Protein AF-A0A0S8C1G3-F1 (afdb_monomer_lite)

Sequence (105 aa):
MTKSVTSNRAFAAAYAGARHYGVEIFAPETTNALMGTLLVYDLCSNSSVANPEVPLSNPLELFMSGANHGGLWRSPLKIRSVLEIAALRGVVSESLRPRRDIVPP

Secondary structure (DSSP, 8-state):
--HHHHTSHHHHHHHHHHGGGT-----HHHHHHHHHHHHHHHHH-TT-TTSTTS--SSTTHHHHHT---TTGGG-SS-HHHHHHHHHHHHHHHHHTS--------

Foldseek 3Di:
DDPVQCVDLLSVQLQLLVVVQQAHDDDPVRVCVLVVVLVCCLVPPPQDPNNPVHDDPDPCVNVVVSDPGRRQVVGPDDCVVCRNVSSVVSVVVVVPPPPPDDDDD

Radius of gyration: 18.58 Å; chains: 1; bounding box: 36×33×57 Å

pLDDT: mean 85.36, std 10.01, range [48.84, 97.25]

Structure (mmCIF, N/CA/C/O backbone):
data_AF-A0A0S8C1G3-F1
#
_entry.id   AF-A0A0S8C1G3-F1
#
loop_
_atom_site.group_PDB
_atom_site.id
_atom_site.type_symbol
_atom_site.label_atom_id
_atom_site.label_alt_id
_atom_site.label_comp_id
_atom_site.label_asym_id
_atom_site.label_entity_id
_atom_site.label_seq_id
_atom_site.pdbx_PDB_ins_code
_atom_site.Cartn_x
_atom_site.Cartn_y
_atom_site.Cartn_z
_atom_site.occupancy
_atom_site.B_iso_or_equiv
_atom_site.auth_seq_id
_atom_site.auth_comp_id
_atom_site.auth_asym_id
_atom_site.auth_atom_id
_atom_site.pdbx_PDB_model_num
ATOM 1 N N . MET A 1 1 ? 1.394 9.052 -6.218 1.00 59.75 1 MET A N 1
ATOM 2 C CA . MET A 1 1 ? 2.768 9.607 -6.157 1.00 59.75 1 MET A CA 1
ATOM 3 C C . MET A 1 1 ? 2.749 11.121 -6.110 1.00 59.75 1 MET A C 1
ATOM 5 O O . MET A 1 1 ? 1.909 11.730 -6.751 1.00 59.75 1 MET A O 1
ATOM 9 N N . THR A 1 2 ? 3.649 11.745 -5.357 1.00 75.44 2 THR A N 1
ATOM 10 C CA . THR A 1 2 ? 3.725 13.212 -5.309 1.00 75.44 2 THR A CA 1
ATOM 11 C C . THR A 1 2 ? 4.583 13.744 -6.455 1.00 75.44 2 THR A C 1
ATOM 13 O O . THR A 1 2 ? 5.503 13.068 -6.919 1.00 75.44 2 THR A O 1
ATOM 16 N N . LYS A 1 3 ? 4.321 14.986 -6.881 1.00 73.94 3 LYS A N 1
ATOM 17 C CA . LYS A 1 3 ? 5.054 15.659 -7.969 1.00 73.94 3 LYS A CA 1
ATOM 18 C C . LYS A 1 3 ? 6.574 15.690 -7.745 1.00 73.94 3 LYS A C 1
ATOM 20 O O . LYS A 1 3 ? 7.336 15.624 -8.702 1.00 73.94 3 LYS A O 1
ATOM 25 N N . SER A 1 4 ? 6.998 15.761 -6.481 1.00 76.38 4 SER A N 1
ATOM 26 C CA . SER A 1 4 ? 8.407 15.734 -6.063 1.00 76.38 4 SER A CA 1
ATOM 27 C C . SER A 1 4 ? 9.094 14.393 -6.354 1.00 76.38 4 SER A C 1
ATOM 29 O O . SER A 1 4 ? 10.263 14.349 -6.719 1.00 76.38 4 SER A O 1
ATOM 31 N N . VAL A 1 5 ? 8.361 13.284 -6.236 1.00 75.31 5 VAL A N 1
ATOM 32 C CA . VAL A 1 5 ? 8.903 11.941 -6.477 1.00 75.31 5 VAL A CA 1
ATOM 33 C C . VAL A 1 5 ? 8.930 11.629 -7.973 1.00 75.31 5 VAL A C 1
ATOM 35 O O . VAL A 1 5 ? 9.908 11.082 -8.476 1.00 75.31 5 VAL A O 1
ATOM 38 N N . THR A 1 6 ? 7.883 12.013 -8.707 1.00 72.88 6 THR A N 1
ATOM 39 C CA . THR A 1 6 ? 7.781 11.743 -10.149 1.00 72.88 6 THR A CA 1
ATOM 40 C C . THR A 1 6 ? 8.680 12.632 -11.007 1.00 72.88 6 THR A C 1
ATOM 42 O O . THR A 1 6 ? 8.956 12.276 -12.147 1.00 72.88 6 THR A O 1
ATOM 45 N N . SER A 1 7 ? 9.146 13.780 -10.501 1.00 79.94 7 SER A N 1
ATOM 46 C CA . S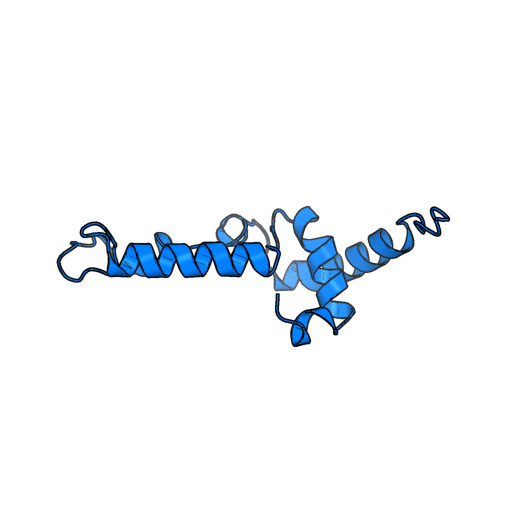ER A 1 7 ? 10.093 14.643 -11.227 1.00 79.94 7 SER A CA 1
ATOM 47 C C . SER A 1 7 ? 11.499 14.039 -11.320 1.00 79.94 7 SER A C 1
ATOM 49 O O . SER A 1 7 ? 12.286 14.429 -12.184 1.00 79.94 7 SER A O 1
ATOM 51 N N . ASN A 1 8 ? 11.819 13.061 -10.470 1.00 83.81 8 ASN A N 1
ATOM 52 C CA . ASN A 1 8 ? 13.065 12.319 -10.547 1.00 83.81 8 ASN A CA 1
ATOM 53 C C . ASN A 1 8 ? 12.928 11.146 -11.531 1.00 83.81 8 ASN A C 1
ATOM 55 O O . ASN A 1 8 ? 12.243 10.153 -11.270 1.00 83.81 8 ASN A O 1
ATOM 59 N N . ARG A 1 9 ? 13.648 11.244 -12.652 1.00 81.94 9 ARG A N 1
ATOM 60 C CA . ARG A 1 9 ? 13.634 10.250 -13.735 1.00 81.94 9 ARG A CA 1
ATOM 61 C C . ARG A 1 9 ? 14.041 8.844 -13.285 1.00 81.94 9 ARG A C 1
ATOM 63 O O . ARG A 1 9 ? 13.506 7.875 -13.812 1.00 81.94 9 ARG A O 1
ATOM 70 N N . ALA A 1 10 ? 14.949 8.716 -12.314 1.00 81.56 10 ALA A N 1
ATOM 71 C CA . ALA A 1 10 ? 15.378 7.411 -11.813 1.00 81.56 10 ALA A CA 1
ATOM 72 C C . ALA A 1 10 ? 14.242 6.699 -11.066 1.00 81.56 10 ALA A C 1
ATOM 74 O O . ALA A 1 10 ? 13.997 5.514 -11.288 1.00 81.56 10 ALA A O 1
ATOM 75 N N . PHE A 1 11 ? 13.501 7.436 -10.233 1.00 81.62 11 PHE A N 1
ATOM 76 C CA . PHE A 1 11 ? 12.331 6.890 -9.550 1.00 81.62 11 PHE A CA 1
ATOM 77 C C . PHE A 1 11 ? 11.206 6.572 -10.537 1.00 81.62 11 PHE A C 1
ATOM 79 O O . PHE A 1 11 ? 10.657 5.475 -10.478 1.00 81.62 11 PHE A O 1
ATOM 86 N N . ALA A 1 12 ? 10.926 7.459 -11.498 1.00 82.94 12 ALA A N 1
ATOM 87 C CA . ALA A 1 12 ? 9.938 7.201 -12.547 1.00 82.94 12 ALA A CA 1
ATOM 88 C C . ALA A 1 12 ? 10.223 5.893 -13.313 1.00 82.94 12 ALA A C 1
ATOM 90 O O . ALA A 1 12 ? 9.332 5.053 -13.455 1.00 82.94 12 ALA A O 1
ATOM 91 N N . ALA A 1 13 ? 11.477 5.674 -13.721 1.00 84.12 13 ALA A N 1
ATOM 92 C CA . ALA A 1 13 ? 11.886 4.447 -14.396 1.00 84.12 13 ALA A CA 1
ATOM 93 C C . ALA A 1 13 ? 11.756 3.208 -13.491 1.00 84.12 13 ALA A C 1
ATOM 95 O O . ALA A 1 13 ? 11.227 2.181 -13.916 1.00 84.12 13 ALA A O 1
ATOM 96 N N . ALA A 1 14 ? 12.173 3.301 -12.225 1.00 83.12 14 ALA A N 1
ATOM 97 C CA . ALA A 1 14 ? 12.021 2.204 -11.268 1.00 83.12 14 ALA A CA 1
ATOM 98 C C . ALA A 1 14 ? 10.552 1.781 -11.100 1.00 83.12 14 ALA A C 1
ATOM 100 O O . ALA A 1 14 ? 10.244 0.588 -11.074 1.00 83.12 14 ALA A O 1
ATOM 101 N N . TYR A 1 15 ? 9.631 2.745 -11.050 1.00 84.56 15 TYR A N 1
ATOM 102 C CA . TYR A 1 15 ? 8.199 2.469 -10.957 1.00 84.56 15 TYR A CA 1
ATOM 103 C C . TYR A 1 15 ? 7.626 1.852 -12.230 1.00 84.56 15 TYR A C 1
ATOM 105 O O . TYR A 1 15 ? 6.823 0.922 -12.138 1.00 84.56 15 TYR A O 1
ATOM 113 N N . ALA A 1 16 ? 8.073 2.299 -13.406 1.00 83.88 16 ALA A N 1
ATOM 114 C CA . ALA A 1 16 ? 7.690 1.684 -14.675 1.00 83.88 16 ALA A CA 1
ATOM 115 C C . ALA A 1 16 ? 8.090 0.194 -14.736 1.00 83.88 16 ALA A C 1
ATOM 117 O O . ALA A 1 16 ? 7.336 -0.630 -15.256 1.00 83.88 16 ALA A O 1
ATOM 118 N N . GLY A 1 17 ? 9.239 -0.170 -14.154 1.00 85.00 17 GLY A N 1
ATOM 119 C CA . GLY A 1 17 ? 9.723 -1.552 -14.086 1.00 85.00 17 GLY A CA 1
ATOM 120 C C . GLY A 1 17 ? 9.108 -2.421 -12.979 1.00 85.00 17 GLY A C 1
ATOM 121 O O . GLY A 1 17 ? 9.169 -3.648 -13.072 1.00 85.00 17 GLY A O 1
ATOM 122 N N . ALA A 1 18 ? 8.496 -1.832 -11.947 1.00 86.19 18 ALA A N 1
ATOM 123 C CA . ALA A 1 18 ? 8.054 -2.544 -10.741 1.00 86.19 18 ALA A CA 1
ATOM 124 C C . ALA A 1 18 ? 7.011 -3.646 -11.012 1.00 86.19 18 ALA A C 1
ATOM 126 O O . ALA A 1 18 ? 7.070 -4.719 -10.405 1.00 86.19 18 ALA A O 1
ATOM 127 N N . ARG A 1 19 ? 6.120 -3.441 -11.994 1.00 84.94 19 ARG A N 1
ATOM 128 C CA . ARG A 1 19 ? 5.088 -4.427 -12.371 1.00 84.94 19 ARG A CA 1
ATOM 129 C C . ARG A 1 19 ? 5.668 -5.766 -12.826 1.00 84.94 19 ARG A C 1
ATOM 131 O O . ARG A 1 19 ? 5.030 -6.795 -12.633 1.00 84.94 19 ARG A O 1
ATOM 138 N N . HIS A 1 20 ? 6.880 -5.775 -13.386 1.00 85.94 20 HIS A N 1
ATOM 139 C CA . HIS A 1 20 ? 7.560 -7.013 -13.788 1.00 85.94 20 HIS A CA 1
ATOM 140 C C . HIS A 1 20 ? 7.958 -7.896 -12.599 1.00 85.94 20 HIS A C 1
ATOM 142 O O . HIS A 1 20 ? 8.195 -9.086 -12.773 1.00 85.94 20 HIS A O 1
ATOM 148 N N . TYR A 1 21 ? 8.005 -7.318 -11.400 1.00 87.50 21 TYR A N 1
ATOM 149 C CA . TYR A 1 21 ? 8.329 -8.002 -10.152 1.00 87.50 21 TYR A CA 1
ATOM 150 C C . TYR A 1 21 ? 7.087 -8.232 -9.278 1.00 87.50 21 TYR A C 1
ATOM 152 O O . TYR A 1 21 ? 7.213 -8.467 -8.081 1.00 87.50 21 TYR A O 1
ATOM 160 N N . GLY A 1 22 ? 5.884 -8.150 -9.862 1.00 86.56 22 GLY A N 1
ATOM 161 C CA . GLY A 1 22 ? 4.626 -8.368 -9.142 1.00 86.56 22 GLY A CA 1
ATOM 162 C C . GLY A 1 22 ? 4.249 -7.239 -8.181 1.00 86.56 22 GLY A C 1
ATOM 163 O O . GLY A 1 22 ? 3.395 -7.443 -7.321 1.00 86.56 22 GLY A O 1
ATOM 164 N N . VAL A 1 23 ? 4.878 -6.065 -8.317 1.00 89.50 23 VAL A N 1
ATOM 165 C CA . VAL A 1 23 ? 4.577 -4.883 -7.505 1.00 89.50 23 VAL A CA 1
ATOM 166 C C . VAL A 1 23 ? 3.772 -3.882 -8.324 1.00 89.50 23 VAL A C 1
ATOM 168 O O . VAL A 1 23 ? 4.205 -3.420 -9.381 1.00 89.50 23 VAL A O 1
ATOM 171 N N . GLU A 1 24 ? 2.600 -3.525 -7.818 1.00 89.56 24 GLU A N 1
ATOM 172 C CA . GLU A 1 24 ? 1.759 -2.479 -8.374 1.00 89.56 24 GLU A CA 1
ATOM 173 C C . GLU A 1 24 ? 2.076 -1.134 -7.729 1.00 89.56 24 GLU A C 1
ATOM 175 O O . GLU A 1 24 ? 2.105 -0.983 -6.508 1.00 89.56 24 GLU A O 1
ATOM 180 N N . ILE A 1 25 ? 2.299 -0.143 -8.586 1.00 88.69 25 ILE A N 1
ATOM 181 C CA . ILE A 1 25 ? 2.471 1.242 -8.184 1.00 88.69 25 ILE A CA 1
ATOM 182 C C . ILE A 1 25 ? 1.179 1.977 -8.511 1.00 88.69 25 ILE A C 1
ATOM 184 O O . ILE A 1 25 ? 0.860 2.187 -9.681 1.00 88.69 25 ILE A O 1
ATOM 188 N N . PHE A 1 26 ? 0.443 2.372 -7.476 1.00 89.38 26 PHE A N 1
ATOM 189 C CA . PHE A 1 26 ? -0.813 3.088 -7.648 1.00 89.38 26 PHE A CA 1
ATOM 190 C C . PHE A 1 26 ? -0.595 4.512 -8.166 1.00 89.38 26 PHE A C 1
ATOM 192 O O . PHE A 1 26 ? 0.337 5.226 -7.766 1.00 89.38 26 PHE A O 1
ATOM 199 N N . ALA A 1 27 ? -1.513 4.947 -9.030 1.00 87.88 27 ALA A N 1
ATOM 200 C CA . ALA A 1 27 ? -1.621 6.346 -9.402 1.00 87.88 27 ALA A CA 1
ATOM 201 C C . ALA A 1 27 ? -1.907 7.206 -8.150 1.00 87.88 27 ALA A C 1
ATOM 203 O O . ALA A 1 27 ? -2.526 6.720 -7.197 1.00 87.88 27 ALA A O 1
ATOM 204 N N . PRO A 1 28 ? -1.455 8.474 -8.113 1.00 87.81 28 PRO A N 1
ATOM 205 C CA . PRO A 1 28 ? -1.736 9.383 -7.000 1.00 87.81 28 PRO A CA 1
ATOM 206 C C . PRO A 1 28 ? -3.219 9.450 -6.625 1.00 87.81 28 PRO A C 1
ATOM 208 O O . PRO A 1 28 ? -3.554 9.404 -5.445 1.00 87.81 28 PRO A O 1
ATOM 211 N N . GLU A 1 29 ? -4.092 9.506 -7.624 1.00 91.19 29 GLU A N 1
ATOM 212 C CA . GLU A 1 29 ? -5.539 9.609 -7.464 1.00 91.19 29 GLU A CA 1
ATOM 213 C C . GLU A 1 29 ? -6.101 8.348 -6.801 1.00 91.19 29 GLU A C 1
ATOM 215 O O . GLU A 1 29 ? -6.913 8.441 -5.884 1.00 91.19 29 GLU A O 1
ATOM 220 N N . THR A 1 30 ? -5.602 7.171 -7.193 1.00 92.19 30 THR A N 1
ATOM 221 C CA . THR A 1 30 ? -5.972 5.887 -6.587 1.00 92.19 30 THR A CA 1
ATOM 222 C C . THR A 1 30 ? -5.549 5.822 -5.125 1.00 92.19 30 THR A C 1
ATOM 224 O O . THR A 1 30 ? -6.354 5.460 -4.276 1.00 92.19 30 THR A O 1
ATOM 227 N N . THR A 1 31 ? -4.308 6.204 -4.804 1.00 91.38 31 THR A N 1
ATOM 228 C CA . THR A 1 31 ? -3.844 6.242 -3.409 1.00 91.38 31 THR A CA 1
ATOM 229 C C . THR A 1 31 ? -4.676 7.216 -2.576 1.00 91.38 31 THR A C 1
ATOM 231 O O . THR A 1 31 ? -5.068 6.870 -1.469 1.00 91.38 31 THR A O 1
ATOM 234 N N . ASN A 1 32 ? -4.986 8.405 -3.100 1.00 93.44 32 ASN A N 1
ATOM 235 C CA . ASN A 1 32 ? -5.806 9.387 -2.388 1.00 93.44 32 ASN A CA 1
ATOM 236 C C . ASN A 1 32 ? -7.214 8.855 -2.108 1.00 93.44 32 ASN A C 1
ATOM 238 O O . ASN A 1 32 ? -7.703 9.000 -0.991 1.00 93.44 32 ASN A O 1
ATOM 242 N N . ALA A 1 33 ? -7.842 8.214 -3.098 1.00 95.50 33 ALA A N 1
ATOM 243 C CA . ALA A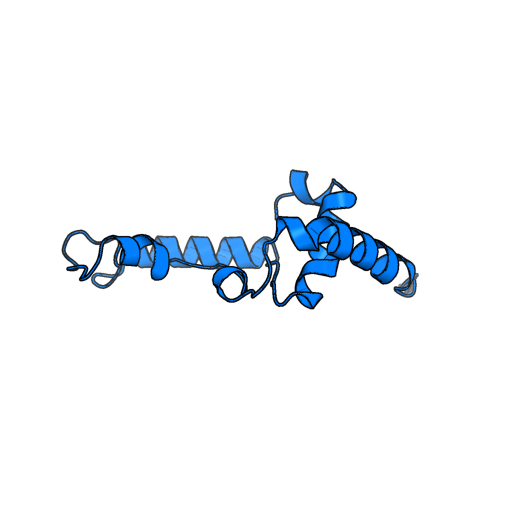 1 33 ? -9.144 7.585 -2.921 1.00 95.50 33 ALA A CA 1
ATOM 244 C C . ALA A 1 33 ? -9.083 6.473 -1.864 1.00 95.50 33 ALA A C 1
ATOM 246 O O . ALA A 1 33 ? -9.859 6.501 -0.918 1.00 95.50 33 ALA A O 1
ATOM 247 N N . LEU A 1 34 ? -8.115 5.554 -1.966 1.00 93.94 34 LEU A N 1
ATOM 248 C CA . LEU A 1 34 ? -7.948 4.455 -1.010 1.00 93.94 34 LEU A CA 1
ATOM 249 C C . LEU A 1 34 ? -7.730 4.959 0.420 1.00 93.94 34 LEU A C 1
ATOM 251 O O . LEU A 1 34 ? -8.416 4.512 1.334 1.00 93.94 34 LEU A O 1
ATOM 255 N N . MET A 1 35 ? -6.811 5.906 0.618 1.00 94.31 35 MET A N 1
ATOM 256 C CA . MET A 1 35 ? -6.506 6.438 1.949 1.00 94.31 35 MET A CA 1
ATOM 257 C C . MET A 1 35 ? -7.656 7.277 2.512 1.00 94.31 35 MET A C 1
ATOM 259 O O . MET A 1 35 ? -7.930 7.205 3.706 1.00 94.31 35 MET A O 1
ATOM 263 N N . GLY A 1 36 ? -8.352 8.042 1.667 1.00 96.19 36 GLY A N 1
ATOM 264 C CA . GLY A 1 36 ? -9.544 8.785 2.071 1.00 96.19 36 GLY A CA 1
ATOM 265 C C . GLY A 1 36 ? -10.687 7.857 2.481 1.00 96.19 36 GLY A C 1
ATOM 266 O O . GLY A 1 36 ? -11.304 8.064 3.521 1.00 96.19 36 GLY A O 1
ATOM 267 N N . THR A 1 37 ? -10.937 6.796 1.711 1.00 95.81 37 THR A N 1
ATOM 268 C CA . THR A 1 37 ? -11.940 5.784 2.056 1.00 95.81 37 THR A CA 1
ATOM 269 C C . THR A 1 37 ? -11.572 5.036 3.332 1.00 95.81 37 THR A C 1
ATOM 271 O O . THR A 1 37 ? -12.444 4.857 4.176 1.00 95.81 37 THR A O 1
ATOM 274 N N . LEU A 1 38 ? -10.305 4.645 3.509 1.00 94.81 38 LEU A N 1
ATOM 275 C CA . LEU A 1 38 ? -9.839 3.995 4.736 1.00 94.81 38 LEU A CA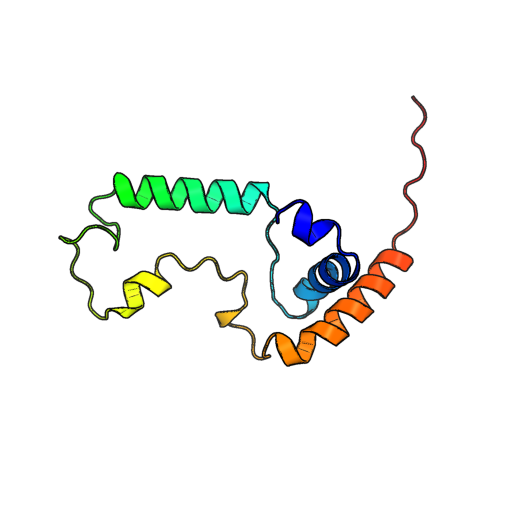 1
ATOM 276 C C . LEU A 1 38 ? -10.043 4.902 5.957 1.00 94.81 38 LEU A C 1
ATOM 278 O O . LEU A 1 38 ? -10.572 4.448 6.960 1.00 94.81 38 LEU A O 1
ATOM 282 N N . LEU A 1 39 ? -9.732 6.198 5.841 1.00 96.06 39 LEU A N 1
ATOM 283 C CA . LEU A 1 39 ? -9.983 7.167 6.909 1.00 96.06 39 LEU A CA 1
ATOM 284 C C . LEU A 1 39 ? -11.473 7.263 7.268 1.00 96.06 39 LEU A C 1
ATOM 286 O O . LEU A 1 39 ? -11.827 7.239 8.442 1.00 96.06 39 LEU A O 1
ATOM 290 N N . VAL A 1 40 ? -12.355 7.376 6.271 1.00 97.25 40 VAL A N 1
ATOM 291 C CA . VAL A 1 40 ? -13.807 7.420 6.519 1.00 97.25 40 VAL A CA 1
ATOM 292 C C . VAL A 1 40 ? -14.287 6.116 7.158 1.00 97.25 40 VAL A C 1
ATOM 294 O O . VAL A 1 40 ? -15.083 6.152 8.092 1.00 97.25 40 VAL A O 1
ATOM 297 N N . TYR A 1 41 ? -13.787 4.971 6.691 1.00 95.62 41 TYR A N 1
ATOM 298 C CA . TYR A 1 41 ? -14.090 3.669 7.277 1.00 95.62 41 TYR A CA 1
ATOM 299 C C . TYR A 1 41 ? -13.662 3.598 8.747 1.00 95.62 41 TYR A C 1
ATOM 301 O O . TYR A 1 41 ? -14.466 3.200 9.587 1.00 95.62 41 TYR A O 1
ATOM 309 N N . ASP A 1 42 ? -12.452 4.051 9.070 1.00 95.25 42 ASP A N 1
ATOM 310 C CA . ASP A 1 42 ? -11.927 4.047 10.437 1.00 95.25 42 ASP A CA 1
ATOM 311 C C . ASP A 1 42 ? -12.717 4.951 11.388 1.00 95.25 42 ASP A C 1
ATOM 313 O O . ASP A 1 42 ? -12.851 4.627 12.565 1.00 95.25 42 ASP A O 1
ATOM 317 N N . LEU A 1 43 ? -13.279 6.056 10.889 1.00 96.38 43 LEU A N 1
ATOM 318 C CA . LEU A 1 43 ? -14.066 6.990 11.699 1.00 96.38 43 LEU A CA 1
ATOM 319 C C . LEU A 1 43 ? -15.535 6.586 11.861 1.00 96.38 43 LEU A C 1
ATOM 321 O O . LEU A 1 43 ? -16.156 6.937 12.862 1.00 96.38 43 LEU A O 1
ATOM 325 N N . CYS A 1 44 ? -16.119 5.921 10.863 1.00 97.19 44 CYS A N 1
ATOM 326 C CA . CYS A 1 44 ? -17.566 5.705 10.798 1.00 97.19 44 CYS A CA 1
ATOM 327 C C . CYS A 1 44 ? -17.998 4.249 11.013 1.00 97.19 44 CYS A C 1
ATOM 329 O O . CYS A 1 44 ? -19.186 4.001 11.214 1.00 97.19 44 CYS A O 1
ATOM 331 N N . SER A 1 45 ? -17.081 3.282 10.946 1.00 95.94 45 SER A N 1
ATOM 332 C CA . SER A 1 45 ? -17.402 1.861 11.101 1.00 95.94 45 SER A CA 1
ATOM 333 C C . SER A 1 45 ? -17.146 1.374 12.522 1.00 95.94 45 SER A C 1
ATOM 335 O O . SER A 1 45 ? -16.008 1.361 12.988 1.00 95.94 45 SER A O 1
ATOM 337 N N . ASN A 1 46 ? -18.178 0.825 13.168 1.00 96.44 46 ASN A N 1
ATOM 338 C CA . ASN A 1 46 ? -18.024 0.138 14.456 1.00 96.44 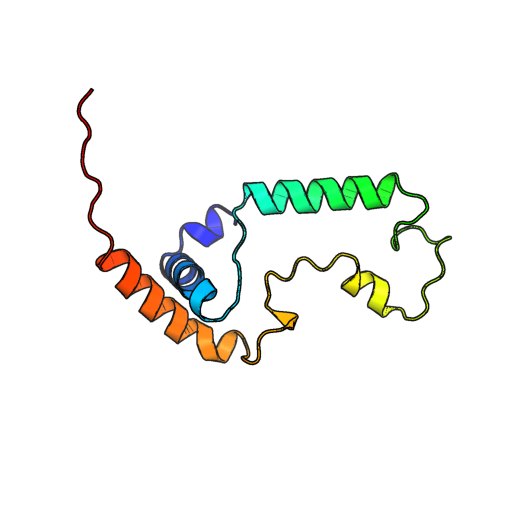46 ASN A CA 1
ATOM 339 C C . ASN A 1 46 ? -17.151 -1.124 14.358 1.00 96.44 46 ASN A C 1
ATOM 341 O O . ASN A 1 46 ? -16.686 -1.614 15.381 1.00 96.44 46 ASN A O 1
ATOM 345 N N . SER A 1 47 ? -16.936 -1.650 13.147 1.00 94.12 47 SER A N 1
ATOM 346 C CA . SER A 1 47 ? -16.111 -2.835 12.881 1.00 94.12 47 SER A CA 1
ATOM 347 C C . SER A 1 47 ? -14.690 -2.499 12.423 1.00 94.12 47 SER A C 1
ATOM 349 O O . SER A 1 47 ? -13.946 -3.413 12.070 1.00 94.12 47 SER A O 1
ATOM 351 N N . SER A 1 48 ? -14.298 -1.219 12.365 1.00 94.62 48 SER A N 1
ATOM 352 C CA . SER A 1 48 ? -12.903 -0.888 12.060 1.00 94.62 48 SER A CA 1
ATOM 353 C C . SER A 1 48 ? -11.985 -1.359 13.187 1.00 94.62 48 SER A C 1
ATOM 355 O O . SER A 1 48 ? -12.290 -1.184 14.362 1.00 94.62 48 SER A O 1
ATOM 357 N N . VAL A 1 49 ? -10.814 -1.886 12.828 1.00 94.00 49 VAL A N 1
ATOM 358 C CA . VAL A 1 49 ? -9.752 -2.209 13.791 1.00 94.00 49 VAL A CA 1
ATOM 359 C C . VAL A 1 49 ? -9.211 -0.973 14.524 1.00 94.00 49 VAL A C 1
ATOM 361 O O . VAL A 1 49 ? -8.521 -1.115 15.527 1.00 94.00 49 VAL A O 1
ATOM 364 N N . ALA A 1 50 ? -9.486 0.235 14.015 1.00 92.50 50 ALA A N 1
ATOM 365 C CA . ALA A 1 50 ? -9.133 1.495 14.661 1.00 92.50 50 ALA A CA 1
ATOM 366 C C . ALA A 1 50 ? -10.076 1.838 15.828 1.00 92.50 50 ALA A C 1
ATOM 368 O O . ALA A 1 50 ? -9.730 2.668 16.669 1.00 92.50 50 ALA A O 1
ATOM 369 N N . ASN A 1 51 ? -11.253 1.205 15.896 1.00 94.88 51 ASN A N 1
ATOM 370 C CA . ASN A 1 51 ? -12.166 1.352 17.019 1.00 94.88 51 ASN A CA 1
ATOM 371 C C . ASN A 1 51 ? -11.610 0.583 18.238 1.00 94.88 51 ASN A C 1
ATOM 373 O O . ASN A 1 51 ? -11.466 -0.637 18.159 1.00 94.88 51 ASN A O 1
ATOM 377 N N . PRO A 1 52 ? -11.337 1.245 19.379 1.00 92.81 52 PRO A N 1
ATOM 378 C CA . PRO A 1 52 ? -10.795 0.587 20.571 1.00 92.81 52 PRO A CA 1
ATOM 379 C C . PRO A 1 52 ? -11.726 -0.473 21.178 1.00 92.81 52 PRO A C 1
ATOM 381 O O . PRO A 1 52 ? -11.270 -1.305 21.959 1.00 92.81 52 PRO A O 1
ATOM 384 N N . GLU A 1 53 ? -13.017 -0.455 20.840 1.00 95.69 53 GLU A N 1
ATOM 385 C CA . GLU A 1 53 ? -13.983 -1.465 21.283 1.00 95.69 53 GLU A CA 1
ATOM 386 C C . GLU A 1 53 ? -13.911 -2.763 20.462 1.00 95.69 53 GLU A C 1
ATOM 388 O O . GLU A 1 53 ? -14.482 -3.777 20.868 1.00 95.69 53 GLU A O 1
ATOM 393 N N . VAL A 1 54 ? -13.208 -2.764 19.322 1.00 94.69 54 VAL A N 1
ATOM 394 C CA . VAL A 1 54 ? -13.028 -3.954 18.484 1.00 94.69 54 VAL A CA 1
ATOM 395 C C . VAL A 1 54 ? -11.875 -4.802 19.036 1.00 94.69 54 VAL A C 1
ATOM 397 O O . VAL A 1 54 ? -10.725 -4.357 19.033 1.00 94.69 54 VAL A O 1
ATOM 400 N N . PRO A 1 55 ? -12.138 -6.037 19.505 1.00 94.75 55 PRO A N 1
ATOM 401 C CA . PRO A 1 55 ? -11.092 -6.901 20.031 1.00 94.75 55 PRO A CA 1
ATOM 402 C C . PRO A 1 55 ? -10.198 -7.417 18.900 1.00 94.75 55 PRO A C 1
ATOM 404 O O . PRO A 1 55 ? -10.684 -7.954 17.906 1.00 94.75 55 PRO A O 1
ATOM 407 N N . LEU A 1 56 ? -8.883 -7.308 19.086 1.00 94.38 56 LEU A N 1
ATOM 408 C CA . LEU A 1 56 ? -7.880 -7.857 18.173 1.00 94.38 56 LEU A CA 1
ATOM 409 C C . LEU A 1 56 ? -7.332 -9.167 18.740 1.00 94.38 56 LEU A C 1
ATOM 411 O O . LEU A 1 56 ? -7.012 -9.241 19.929 1.00 94.38 56 LEU A O 1
ATOM 415 N N . SER A 1 57 ? -7.168 -10.187 17.897 1.00 94.62 57 SER A N 1
ATOM 416 C CA . SER A 1 57 ? -6.526 -11.444 18.316 1.00 94.62 57 SER A CA 1
ATOM 417 C C . SER A 1 57 ? -5.002 -11.297 18.383 1.00 94.62 57 SER A C 1
ATOM 419 O O . SER A 1 57 ? -4.332 -11.986 19.153 1.00 94.62 57 SER A O 1
ATOM 421 N N . ASN A 1 58 ? -4.441 -10.383 17.588 1.00 93.56 58 ASN A N 1
ATOM 422 C CA . ASN A 1 58 ? -3.030 -10.024 17.566 1.00 93.56 58 ASN A CA 1
ATOM 423 C C . ASN A 1 58 ? -2.853 -8.510 17.306 1.00 93.56 58 ASN A C 1
ATOM 425 O O . ASN A 1 58 ? -3.477 -7.985 16.384 1.00 93.56 58 ASN A O 1
ATOM 429 N N . PRO A 1 59 ? -1.951 -7.803 18.019 1.00 90.44 59 PRO A N 1
ATOM 430 C CA . PRO A 1 59 ? -1.682 -6.379 17.775 1.00 90.44 59 PRO A CA 1
ATOM 431 C C . PRO A 1 59 ? -1.309 -6.025 16.324 1.00 90.44 59 PRO A C 1
ATOM 433 O O . PRO A 1 59 ? -1.534 -4.900 15.882 1.00 90.44 59 PRO A O 1
ATOM 436 N N . LEU A 1 60 ? -0.748 -6.971 15.561 1.00 91.31 60 LEU A N 1
ATOM 437 C CA . LEU A 1 60 ? -0.376 -6.771 14.159 1.00 91.31 60 LEU A CA 1
ATOM 438 C C . LEU A 1 60 ? -1.576 -6.661 13.205 1.00 91.31 60 LEU A C 1
ATOM 440 O O . LEU A 1 60 ? -1.401 -6.212 12.072 1.00 91.31 60 LEU A O 1
ATOM 444 N N . GLU A 1 61 ? -2.790 -7.002 13.644 1.00 91.44 61 GLU A N 1
ATOM 445 C CA . GLU A 1 61 ? -4.014 -6.833 12.848 1.00 91.44 61 GLU A CA 1
ATOM 446 C C . GLU A 1 61 ? -4.273 -5.370 12.460 1.00 91.44 61 GLU A C 1
ATOM 448 O O . GLU A 1 61 ? -4.785 -5.111 11.366 1.00 91.44 61 GLU A O 1
ATOM 453 N N . LEU A 1 62 ? -3.825 -4.417 13.291 1.00 89.19 62 LEU A N 1
ATOM 454 C CA . LEU A 1 62 ? -3.847 -2.981 12.984 1.00 89.19 62 LEU A CA 1
ATOM 455 C C . LEU A 1 62 ? -3.082 -2.659 11.696 1.00 89.19 62 LEU A C 1
ATOM 457 O O . LEU A 1 62 ? -3.512 -1.833 10.898 1.00 89.19 62 LEU A O 1
ATOM 461 N N . PHE A 1 63 ? -1.953 -3.333 11.468 1.00 86.94 63 PHE A N 1
ATOM 462 C CA . PHE A 1 63 ? -1.146 -3.125 10.269 1.00 86.94 63 PHE A CA 1
ATOM 463 C C . PHE A 1 63 ? -1.664 -3.924 9.079 1.00 86.94 63 PHE A C 1
ATOM 465 O O . PHE A 1 63 ? -1.542 -3.470 7.946 1.00 86.94 63 PHE A O 1
ATOM 472 N N . MET A 1 64 ? -2.211 -5.117 9.319 1.00 89.06 64 MET A N 1
ATOM 473 C CA . MET A 1 64 ? -2.651 -6.022 8.257 1.00 89.06 64 MET A CA 1
ATOM 474 C C . MET A 1 64 ? -3.946 -5.568 7.583 1.00 89.06 64 MET A C 1
ATOM 476 O O . MET A 1 64 ? -4.038 -5.608 6.360 1.00 89.06 64 MET A O 1
ATOM 480 N N . SER A 1 65 ? -4.940 -5.149 8.364 1.00 88.06 65 SER A N 1
ATOM 481 C CA . SER A 1 65 ? -6.273 -4.792 7.852 1.00 88.06 65 SER A CA 1
ATOM 482 C C . SER A 1 65 ? -6.262 -3.533 6.975 1.00 88.06 65 SER A C 1
ATOM 484 O O . SER A 1 65 ? -6.972 -3.483 5.975 1.00 88.06 65 SER A O 1
ATOM 486 N N . GLY A 1 66 ? -5.410 -2.552 7.292 1.00 83.94 66 GLY A N 1
ATOM 487 C CA . GLY A 1 66 ? -5.209 -1.338 6.491 1.00 83.94 66 GLY A CA 1
ATOM 488 C C . GLY A 1 66 ? -4.145 -1.460 5.390 1.00 83.94 66 GLY A C 1
ATOM 489 O O . GLY A 1 66 ? -3.821 -0.469 4.726 1.00 83.94 66 GLY A O 1
ATOM 490 N N . ALA A 1 67 ? -3.546 -2.640 5.196 1.00 88.25 67 ALA A N 1
ATOM 491 C CA . ALA A 1 67 ? -2.395 -2.802 4.313 1.00 88.25 67 ALA A CA 1
ATOM 492 C C . ALA A 1 67 ? -2.762 -2.686 2.824 1.00 88.25 67 ALA A C 1
ATOM 494 O O . ALA A 1 67 ? -3.337 -3.593 2.229 1.00 88.25 67 ALA A O 1
ATOM 495 N N . ASN A 1 68 ? -2.291 -1.622 2.171 1.00 88.19 68 ASN A N 1
ATOM 496 C CA . ASN A 1 68 ? -2.381 -1.430 0.718 1.00 88.19 68 ASN A CA 1
ATOM 497 C C . ASN A 1 68 ? -1.001 -1.589 0.057 1.00 88.19 68 ASN A C 1
ATOM 499 O O . ASN A 1 68 ? -0.445 -0.656 -0.518 1.00 88.19 68 ASN A O 1
ATOM 503 N N . HIS A 1 69 ? -0.404 -2.777 0.178 1.00 87.81 69 HIS A N 1
ATOM 504 C CA . HIS A 1 69 ? 1.014 -2.996 -0.139 1.00 87.81 69 HIS A CA 1
ATOM 505 C C . HIS A 1 69 ? 1.325 -3.233 -1.635 1.00 87.81 69 HIS A C 1
ATOM 507 O O . HIS A 1 69 ? 2.475 -3.507 -1.975 1.00 87.81 69 HIS A O 1
ATOM 513 N N . GLY A 1 70 ? 0.328 -3.222 -2.530 1.00 88.44 70 GLY A N 1
ATOM 514 C C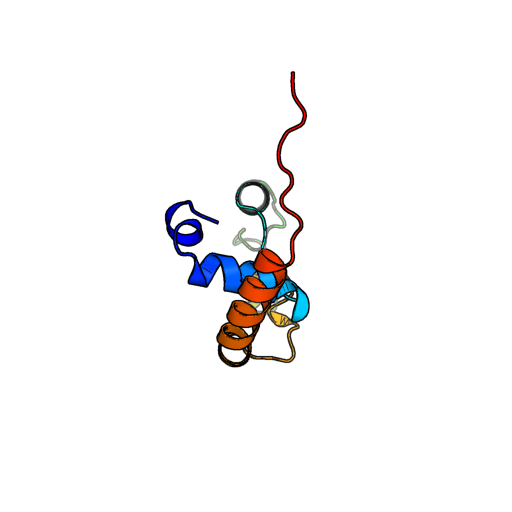A . GLY A 1 70 ? 0.539 -3.349 -3.983 1.00 88.44 70 GLY A CA 1
ATOM 515 C C . GLY A 1 70 ? 1.302 -4.614 -4.400 1.00 88.44 70 GLY A C 1
ATOM 516 O O . GLY A 1 70 ? 2.184 -4.553 -5.244 1.00 88.44 70 GLY A O 1
ATOM 517 N N . GLY A 1 71 ? 1.059 -5.755 -3.746 1.00 89.00 71 GLY A N 1
ATOM 518 C CA . GLY A 1 71 ? 1.769 -7.018 -4.018 1.00 89.00 71 GLY A CA 1
ATOM 519 C C . GLY A 1 71 ? 3.126 -7.187 -3.317 1.00 89.00 71 GLY A C 1
ATOM 520 O O . GLY A 1 71 ? 3.596 -8.314 -3.181 1.00 89.00 71 GLY A O 1
ATOM 521 N N . LEU A 1 72 ? 3.701 -6.118 -2.753 1.00 88.62 72 LEU A N 1
ATOM 522 C CA . LEU A 1 72 ? 5.029 -6.139 -2.134 1.00 88.62 72 LEU A CA 1
ATOM 523 C C . LEU A 1 72 ? 5.222 -7.210 -1.047 1.00 88.62 72 LEU A C 1
ATOM 525 O O . LEU A 1 72 ? 6.244 -7.886 -1.042 1.00 88.62 72 LEU A O 1
ATOM 529 N N . TRP A 1 73 ? 4.267 -7.388 -0.132 1.00 89.00 73 TRP A N 1
ATOM 530 C CA . TRP A 1 73 ? 4.404 -8.362 0.963 1.00 89.00 73 TRP A CA 1
ATOM 531 C C . TRP A 1 73 ? 4.404 -9.816 0.491 1.00 89.00 73 TRP A C 1
ATOM 533 O O . TRP A 1 73 ? 4.903 -10.695 1.183 1.00 89.00 73 TRP A O 1
ATOM 543 N N . ARG A 1 74 ? 3.858 -10.065 -0.701 1.00 87.06 74 ARG A N 1
ATOM 544 C CA . ARG A 1 74 ? 3.831 -11.382 -1.343 1.00 87.06 74 ARG A CA 1
ATOM 545 C C . ARG A 1 74 ? 5.008 -11.581 -2.299 1.00 87.06 74 ARG A C 1
ATOM 547 O O . ARG A 1 74 ? 5.130 -12.652 -2.889 1.00 87.06 74 ARG A O 1
ATOM 554 N N . SER A 1 75 ? 5.843 -10.557 -2.486 1.00 88.44 75 SER A N 1
ATOM 555 C CA . SER A 1 75 ? 6.998 -10.627 -3.374 1.00 88.44 75 SER A CA 1
ATOM 556 C C . SER A 1 75 ? 8.026 -11.620 -2.822 1.00 88.44 75 SER A C 1
ATOM 558 O O . SER A 1 75 ? 8.425 -11.495 -1.663 1.00 88.44 75 SER A O 1
ATOM 560 N N . PRO A 1 76 ? 8.541 -12.553 -3.646 1.00 89.06 76 PRO A N 1
ATOM 561 C CA . PRO A 1 76 ? 9.656 -13.411 -3.248 1.00 89.06 76 PRO A CA 1
ATOM 562 C C . PRO A 1 76 ? 10.990 -12.645 -3.188 1.00 89.06 76 PRO A C 1
ATOM 564 O O . PRO A 1 76 ? 11.994 -13.177 -2.719 1.00 89.06 76 PRO A O 1
ATOM 567 N N . LEU A 1 77 ? 11.022 -11.401 -3.683 1.00 86.00 77 LEU A N 1
ATOM 568 C CA . LEU A 1 77 ? 12.221 -10.580 -3.810 1.00 86.00 77 LEU A CA 1
ATOM 569 C C . LEU A 1 77 ? 12.142 -9.337 -2.923 1.00 86.00 77 LEU A C 1
ATOM 571 O O . LEU A 1 77 ? 11.123 -8.642 -2.873 1.00 86.00 77 LEU A O 1
ATOM 575 N N . LYS A 1 78 ? 13.267 -9.010 -2.278 1.00 86.69 78 LYS A N 1
ATOM 576 C CA . LYS A 1 78 ? 13.453 -7.734 -1.576 1.00 86.69 78 LYS A CA 1
ATOM 577 C C . LYS A 1 78 ? 13.516 -6.598 -2.597 1.00 86.69 78 LYS A C 1
ATOM 579 O O . LYS A 1 78 ? 14.268 -6.693 -3.564 1.00 86.69 78 LYS A O 1
ATOM 584 N N . ILE A 1 79 ? 12.825 -5.485 -2.330 1.00 81.94 79 ILE A N 1
ATOM 585 C CA . ILE A 1 79 ? 12.787 -4.309 -3.227 1.00 81.94 79 ILE A CA 1
ATOM 586 C C . ILE A 1 79 ? 14.190 -3.873 -3.637 1.00 81.94 79 ILE A C 1
ATOM 588 O O . ILE A 1 79 ? 14.460 -3.683 -4.817 1.00 81.94 79 ILE A O 1
ATOM 592 N N . ARG A 1 80 ? 15.102 -3.745 -2.664 1.00 83.81 80 ARG A N 1
ATOM 593 C CA . ARG A 1 80 ? 16.460 -3.241 -2.917 1.00 83.81 80 ARG A CA 1
ATOM 594 C C . ARG A 1 80 ? 17.238 -4.116 -3.901 1.00 83.81 80 ARG A C 1
ATOM 596 O O . ARG A 1 80 ? 18.057 -3.585 -4.631 1.00 83.81 80 ARG A O 1
ATOM 603 N N . SER A 1 81 ? 16.954 -5.417 -3.958 1.00 88.12 81 SER A N 1
ATOM 604 C CA . SER A 1 81 ? 17.619 -6.348 -4.876 1.00 88.12 81 SER A CA 1
ATOM 605 C C . SER A 1 81 ? 17.145 -6.210 -6.323 1.00 88.12 81 SER A C 1
ATOM 607 O O . SER A 1 81 ? 17.861 -6.603 -7.234 1.00 88.12 81 SER A O 1
ATOM 609 N N . VAL A 1 82 ? 15.943 -5.671 -6.544 1.00 87.06 82 VAL A N 1
ATOM 610 C CA . VAL A 1 82 ? 15.346 -5.540 -7.882 1.00 87.06 82 VAL A CA 1
ATOM 611 C C . VAL A 1 82 ? 15.254 -4.099 -8.357 1.00 87.06 82 VAL A C 1
ATOM 613 O O . VAL A 1 82 ? 14.999 -3.878 -9.532 1.00 87.06 82 VAL A O 1
ATOM 616 N N . LEU A 1 83 ? 15.467 -3.118 -7.477 1.00 83.81 83 LEU A N 1
ATOM 617 C CA . LEU A 1 83 ? 15.216 -1.707 -7.763 1.00 83.81 83 LEU A CA 1
ATOM 618 C C . LEU A 1 83 ? 16.052 -1.180 -8.934 1.00 83.81 83 LEU A C 1
ATOM 620 O O . LEU A 1 83 ? 15.515 -0.541 -9.834 1.00 83.81 83 LEU A O 1
ATOM 624 N N . GLU A 1 84 ? 17.351 -1.472 -8.941 1.00 85.94 84 GLU A N 1
ATOM 625 C CA . GLU A 1 84 ? 18.266 -1.029 -10.000 1.00 85.94 84 GLU A CA 1
ATOM 626 C C . GLU A 1 84 ? 17.929 -1.694 -11.340 1.00 85.94 84 GLU A C 1
ATOM 628 O O . GLU A 1 84 ? 17.888 -1.041 -12.383 1.00 85.94 84 GLU A O 1
ATOM 633 N N . ILE A 1 85 ? 17.588 -2.985 -11.304 1.00 87.06 85 ILE A N 1
ATOM 634 C CA . ILE A 1 85 ? 17.189 -3.746 -12.492 1.00 87.06 85 ILE A CA 1
ATOM 635 C C . ILE A 1 85 ? 15.836 -3.242 -13.018 1.00 87.06 85 ILE A C 1
ATOM 637 O O . ILE A 1 85 ? 15.661 -3.074 -14.224 1.00 87.06 85 ILE A O 1
ATOM 641 N N . ALA A 1 86 ? 14.890 -2.946 -12.126 1.00 85.81 86 ALA A N 1
ATOM 642 C CA . ALA A 1 86 ? 13.605 -2.347 -12.461 1.00 85.81 86 ALA A CA 1
ATOM 643 C C . ALA A 1 86 ? 13.787 -0.964 -13.097 1.00 85.81 86 ALA A C 1
ATOM 645 O O . ALA A 1 86 ? 13.130 -0.678 -14.094 1.00 85.81 86 ALA A O 1
ATOM 646 N N . ALA A 1 87 ? 14.712 -0.144 -12.590 1.00 85.38 87 ALA A N 1
ATOM 647 C CA . ALA A 1 87 ? 15.025 1.160 -13.166 1.00 85.38 87 ALA A CA 1
ATOM 648 C C . ALA A 1 87 ? 15.598 1.036 -14.583 1.00 85.38 87 ALA A C 1
ATOM 650 O O . ALA A 1 87 ? 15.092 1.676 -15.503 1.00 85.38 87 ALA A O 1
ATOM 651 N N . LEU A 1 88 ? 16.590 0.163 -14.791 1.00 86.19 88 LEU A N 1
ATOM 652 C CA . LEU A 1 88 ? 17.156 -0.093 -16.120 1.00 86.19 88 LEU A CA 1
ATOM 653 C C . LEU A 1 88 ? 16.089 -0.590 -17.103 1.00 86.19 88 LEU A C 1
ATOM 655 O O . LEU A 1 88 ? 15.970 -0.065 -18.210 1.00 86.19 88 LEU A O 1
ATOM 659 N N . ARG A 1 89 ? 15.264 -1.560 -16.691 1.00 83.62 89 ARG A N 1
ATOM 660 C CA . ARG A 1 89 ? 14.149 -2.053 -17.515 1.00 83.62 89 ARG A CA 1
ATOM 661 C C . ARG A 1 89 ? 13.125 -0.962 -17.809 1.00 83.62 89 ARG A C 1
ATOM 663 O O . ARG A 1 89 ? 12.625 -0.909 -18.928 1.00 83.62 89 ARG A O 1
ATOM 670 N N . GLY A 1 90 ? 12.834 -0.101 -16.837 1.00 83.12 90 GLY A N 1
ATOM 671 C CA . GLY A 1 90 ? 11.968 1.060 -17.003 1.00 83.12 90 GLY A CA 1
ATOM 672 C C . GLY A 1 90 ? 12.463 1.976 -18.115 1.00 83.12 90 GLY A C 1
ATOM 673 O O . GLY A 1 90 ? 11.721 2.220 -19.064 1.00 83.12 90 GLY A O 1
ATOM 674 N N . VAL A 1 91 ? 13.740 2.373 -18.063 1.00 84.12 91 VAL A N 1
ATOM 675 C CA . VAL A 1 91 ? 14.383 3.206 -19.096 1.00 84.12 91 VAL A CA 1
ATOM 676 C C . VAL A 1 91 ? 14.288 2.556 -20.477 1.00 84.12 91 VAL A C 1
ATOM 678 O O . VAL A 1 91 ? 13.891 3.214 -21.437 1.00 84.12 91 VAL A O 1
ATOM 681 N N . VAL A 1 92 ? 14.605 1.261 -20.584 1.00 84.62 92 VAL A N 1
ATOM 682 C CA . VAL A 1 92 ? 14.515 0.529 -21.858 1.00 84.62 92 VAL A CA 1
ATOM 683 C C . VAL A 1 92 ? 13.074 0.507 -22.371 1.00 84.62 92 VAL A C 1
ATOM 685 O O . VAL A 1 92 ? 12.829 0.818 -23.532 1.00 84.62 92 VAL A O 1
ATOM 688 N N . SER A 1 93 ? 12.102 0.195 -21.513 1.00 79.12 93 SER A N 1
ATOM 689 C CA . SER A 1 93 ? 10.689 0.135 -21.902 1.00 79.12 93 SER A CA 1
ATOM 690 C C . SER A 1 93 ? 10.128 1.489 -22.348 1.00 79.12 93 SER A C 1
ATOM 692 O O . SER A 1 93 ? 9.308 1.544 -23.263 1.00 79.12 93 SER A O 1
ATOM 694 N N . GLU A 1 94 ? 10.588 2.581 -21.738 1.00 77.81 94 GLU A N 1
ATOM 695 C CA . GLU A 1 94 ? 10.172 3.940 -22.073 1.00 77.81 94 GLU A CA 1
ATOM 696 C C . GLU A 1 94 ? 10.814 4.408 -23.382 1.00 77.81 94 GLU A C 1
ATOM 698 O O . GLU A 1 94 ? 10.137 4.994 -24.221 1.00 77.81 94 GLU A O 1
ATOM 703 N N . SER A 1 95 ? 12.082 4.056 -23.612 1.00 76.56 95 SER A N 1
ATOM 704 C CA . SER A 1 95 ? 12.781 4.354 -24.865 1.00 76.56 95 SER A CA 1
ATOM 705 C C . SER A 1 95 ? 12.235 3.578 -26.070 1.00 76.56 95 SER A C 1
ATOM 707 O O . SER A 1 95 ? 12.394 4.029 -27.202 1.00 76.56 95 SER A O 1
ATOM 709 N N . LEU A 1 96 ? 11.616 2.416 -25.843 1.00 76.00 96 LEU A N 1
ATOM 710 C CA . LEU A 1 96 ? 10.979 1.593 -26.878 1.00 76.00 96 LEU A CA 1
ATOM 711 C C . LEU A 1 96 ? 9.494 1.928 -27.083 1.00 76.00 96 LEU A C 1
ATOM 713 O O . LEU A 1 96 ? 8.865 1.390 -27.996 1.00 76.00 96 LEU A O 1
ATOM 717 N N . ARG A 1 97 ? 8.908 2.793 -26.245 1.00 72.06 97 ARG A N 1
ATOM 718 C CA . ARG A 1 97 ? 7.513 3.210 -26.394 1.00 72.06 97 ARG A CA 1
ATOM 719 C C . ARG A 1 97 ? 7.408 4.108 -27.632 1.00 72.06 97 ARG A C 1
ATOM 721 O O . ARG A 1 97 ? 8.064 5.149 -27.666 1.00 72.06 97 ARG A O 1
ATOM 728 N N . PRO A 1 98 ? 6.603 3.746 -28.647 1.00 69.31 98 PRO A N 1
ATOM 729 C CA . PRO A 1 98 ? 6.463 4.575 -29.834 1.00 69.31 98 PRO A CA 1
ATOM 730 C C . PRO A 1 98 ? 5.947 5.957 -29.432 1.00 69.31 98 PRO A C 1
ATOM 732 O O . PRO A 1 98 ? 4.965 6.083 -28.693 1.00 69.31 98 PRO A O 1
ATOM 735 N N . ARG A 1 99 ? 6.652 6.985 -29.906 1.00 62.72 99 ARG A N 1
ATOM 736 C CA . ARG A 1 99 ? 6.316 8.395 -29.731 1.00 62.72 99 ARG A CA 1
ATOM 737 C C . ARG A 1 99 ? 4.918 8.630 -30.315 1.00 62.72 99 ARG A C 1
ATOM 739 O O . ARG A 1 99 ? 4.714 8.521 -31.522 1.00 62.72 99 ARG A O 1
ATOM 746 N N . ARG A 1 100 ? 3.917 8.825 -29.451 1.00 59.88 100 ARG A N 1
ATOM 747 C CA . ARG A 1 100 ? 2.574 9.235 -29.881 1.00 59.88 100 ARG A CA 1
ATOM 748 C C . ARG A 1 100 ? 2.615 10.736 -30.136 1.00 59.88 100 ARG A C 1
ATOM 750 O O . ARG A 1 100 ? 2.252 11.524 -29.268 1.00 59.88 100 ARG A O 1
ATOM 757 N N . ASP A 1 101 ? 3.079 11.098 -31.323 1.00 60.25 101 ASP A N 1
ATOM 758 C CA . ASP A 1 101 ? 3.134 12.474 -31.789 1.00 60.25 101 ASP A CA 1
ATOM 759 C C . ASP A 1 101 ? 1.920 12.709 -32.705 1.00 60.25 101 ASP A C 1
ATOM 761 O O . ASP A 1 101 ? 1.815 12.102 -33.766 1.00 60.25 101 ASP A O 1
ATOM 765 N N . ILE A 1 102 ? 1.045 13.625 -32.273 1.00 55.94 102 ILE A N 1
ATOM 766 C CA . ILE A 1 102 ? 0.157 14.477 -33.087 1.00 55.94 102 ILE A CA 1
ATOM 767 C C . ILE A 1 102 ? -1.036 13.774 -33.771 1.00 55.94 102 ILE A C 1
ATOM 769 O O . ILE A 1 102 ? -0.968 13.331 -34.912 1.00 55.94 102 ILE A O 1
ATOM 773 N N . VAL A 1 103 ? -2.196 13.808 -33.105 1.00 52.75 103 VAL A N 1
ATOM 774 C CA . VAL A 1 103 ? -3.482 13.949 -33.812 1.00 52.75 103 VAL A CA 1
ATOM 775 C C . VAL A 1 103 ? -3.683 15.461 -34.002 1.00 52.75 103 VAL A C 1
ATOM 777 O O . VAL A 1 103 ? -3.733 16.161 -32.987 1.00 52.75 103 VAL A O 1
ATOM 780 N N . PRO A 1 104 ? -3.690 16.002 -35.236 1.00 48.84 104 PRO A N 1
ATOM 781 C CA . PRO A 1 104 ? -4.002 17.414 -35.458 1.00 48.84 104 PRO A CA 1
ATOM 782 C C . PRO A 1 104 ? -5.488 17.692 -35.140 1.00 48.84 104 PRO A C 1
ATOM 784 O O . PRO A 1 104 ? -6.267 16.736 -35.098 1.00 48.84 104 PRO A O 1
ATOM 787 N N . PRO A 1 105 ? -5.858 18.960 -34.861 1.00 64.12 105 PRO A N 1
ATOM 788 C CA . PRO A 1 105 ? -7.207 19.342 -34.429 1.00 64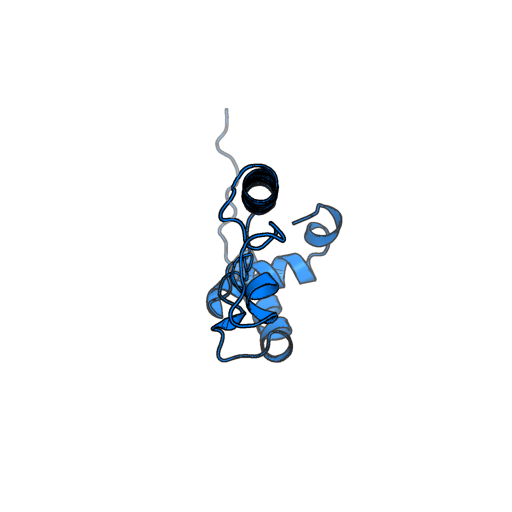.12 105 PRO A CA 1
ATOM 789 C C . PRO A 1 105 ? -8.299 19.015 -35.451 1.00 64.12 105 PRO A C 1
ATOM 791 O O . PRO A 1 105 ? -8.010 19.064 -36.670 1.00 64.12 105 PRO A O 1
#